Protein AF-A0A948AYB3-F1 (afdb_monomer_lite)

pLDDT: mean 76.85, std 12.12, range [47.97, 91.38]

Radius of gyration: 19.7 Å; chains: 1; bounding box: 52×22×49 Å

Structure (mmCIF, N/CA/C/O backbone):
data_AF-A0A948AYB3-F1
#
_entry.id   AF-A0A948AYB3-F1
#
loop_
_atom_site.group_PDB
_atom_site.id
_atom_site.type_symbol
_atom_site.label_atom_id
_atom_site.label_alt_id
_atom_site.label_comp_id
_atom_site.label_asym_id
_atom_site.label_entity_id
_atom_site.label_seq_id
_atom_site.pdbx_PDB_ins_code
_atom_site.Cartn_x
_atom_site.Cartn_y
_atom_site.Cartn_z
_atom_site.occupancy
_atom_site.B_iso_or_equiv
_atom_site.auth_seq_id
_atom_site.auth_comp_id
_atom_site.auth_asym_id
_atom_site.auth_atom_id
_atom_site.pdbx_PDB_model_num
ATOM 1 N N . MET A 1 1 ? 28.866 3.984 -5.610 1.00 47.97 1 MET A N 1
ATOM 2 C CA . MET A 1 1 ? 27.529 3.967 -4.974 1.00 47.97 1 MET A CA 1
ATOM 3 C C . MET A 1 1 ? 26.837 2.679 -5.399 1.00 47.97 1 MET A C 1
ATOM 5 O O . MET A 1 1 ? 26.854 2.411 -6.596 1.00 47.97 1 MET A O 1
ATOM 9 N N . PRO A 1 2 ? 26.332 1.839 -4.482 1.00 65.44 2 PRO A N 1
ATOM 10 C CA . PRO A 1 2 ? 25.651 0.607 -4.872 1.00 65.44 2 PRO A CA 1
ATOM 11 C C . PRO A 1 2 ? 24.321 0.937 -5.565 1.00 65.44 2 PRO A C 1
ATOM 13 O O . PRO A 1 2 ? 23.557 1.771 -5.085 1.00 65.44 2 PRO A O 1
ATOM 16 N N . ILE A 1 3 ? 24.060 0.301 -6.708 1.00 59.09 3 ILE A N 1
ATOM 17 C CA . ILE A 1 3 ? 22.784 0.415 -7.422 1.00 59.09 3 ILE A CA 1
ATOM 18 C C . ILE A 1 3 ? 21.778 -0.476 -6.688 1.00 59.09 3 ILE A C 1
ATOM 20 O O . ILE A 1 3 ? 21.793 -1.698 -6.837 1.00 59.09 3 ILE A O 1
ATOM 24 N N . THR A 1 4 ? 20.926 0.127 -5.864 1.00 69.12 4 THR A N 1
ATOM 25 C CA . THR A 1 4 ? 19.850 -0.587 -5.167 1.00 69.12 4 THR A CA 1
ATOM 26 C C . THR A 1 4 ? 18.709 -0.863 -6.142 1.00 69.12 4 THR A C 1
ATOM 28 O O . THR A 1 4 ? 18.193 0.052 -6.782 1.00 69.12 4 THR A O 1
ATOM 31 N N . LYS A 1 5 ? 18.307 -2.131 -6.275 1.00 64.69 5 LYS A N 1
ATOM 32 C CA . LYS A 1 5 ? 17.168 -2.516 -7.118 1.00 64.69 5 LYS A CA 1
ATOM 33 C C . LYS A 1 5 ? 15.865 -2.011 -6.494 1.00 64.69 5 LYS A C 1
ATOM 35 O O . LYS A 1 5 ? 15.641 -2.196 -5.301 1.00 64.69 5 LYS A O 1
ATOM 40 N N . LEU A 1 6 ? 15.002 -1.406 -7.308 1.00 57.34 6 LEU A N 1
ATOM 41 C CA . LEU A 1 6 ? 13.681 -0.951 -6.878 1.00 57.34 6 LEU A CA 1
ATOM 42 C C . LEU A 1 6 ? 12.743 -2.166 -6.757 1.00 57.34 6 LEU A C 1
ATOM 44 O O . LEU A 1 6 ? 12.161 -2.618 -7.740 1.00 57.34 6 LEU A O 1
ATOM 48 N N . THR A 1 7 ? 12.648 -2.748 -5.564 1.00 63.03 7 THR A N 1
ATOM 49 C CA . THR A 1 7 ? 11.640 -3.764 -5.210 1.00 63.03 7 THR A CA 1
ATOM 50 C C . THR A 1 7 ? 10.372 -3.073 -4.687 1.00 63.03 7 THR A C 1
ATOM 52 O O . THR A 1 7 ? 10.454 -1.914 -4.284 1.00 63.03 7 THR A O 1
ATOM 55 N N . PRO A 1 8 ? 9.191 -3.724 -4.646 1.00 59.22 8 PRO A N 1
ATOM 56 C CA . PRO A 1 8 ? 7.987 -3.142 -4.030 1.00 59.22 8 PRO A CA 1
ATOM 57 C C . PRO A 1 8 ? 8.215 -2.677 -2.582 1.00 59.22 8 PRO A C 1
ATOM 59 O O . PRO A 1 8 ? 7.634 -1.691 -2.142 1.00 59.22 8 PRO A O 1
ATOM 62 N N . GLU A 1 9 ? 9.121 -3.362 -1.887 1.00 59.50 9 GLU A N 1
ATOM 63 C CA . GLU A 1 9 ? 9.587 -3.081 -0.528 1.00 59.50 9 GLU A CA 1
ATOM 64 C C . GLU A 1 9 ? 10.366 -1.754 -0.452 1.00 59.50 9 GLU A C 1
ATOM 66 O O . GLU A 1 9 ? 10.208 -0.993 0.497 1.00 59.50 9 GLU A O 1
ATOM 71 N N . ASN A 1 10 ? 11.143 -1.439 -1.496 1.00 65.06 10 ASN A N 1
ATOM 72 C CA . ASN A 1 10 ? 11.938 -0.212 -1.625 1.00 65.06 10 ASN A CA 1
ATOM 73 C C . ASN A 1 10 ? 11.241 0.915 -2.406 1.00 65.06 10 ASN A C 1
ATOM 75 O O . ASN A 1 10 ? 11.708 2.051 -2.384 1.00 65.06 10 ASN A O 1
ATOM 79 N N . ASN A 1 11 ? 10.149 0.622 -3.113 1.00 66.75 11 ASN A N 1
ATOM 80 C CA . ASN A 1 11 ? 9.396 1.598 -3.906 1.00 66.75 11 ASN A CA 1
ATOM 81 C C . ASN A 1 11 ? 8.578 2.558 -3.019 1.00 66.75 11 ASN A C 1
ATOM 83 O O . ASN A 1 11 ? 8.203 3.649 -3.443 1.00 66.75 11 ASN A O 1
ATOM 87 N N . TYR A 1 12 ? 8.330 2.168 -1.767 1.00 69.00 12 TYR A N 1
ATOM 88 C CA . TYR A 1 12 ? 7.604 2.965 -0.786 1.00 69.00 12 TYR A CA 1
ATOM 89 C C . TYR A 1 12 ? 8.468 3.154 0.467 1.00 69.00 12 TYR A C 1
ATOM 91 O O . TYR A 1 12 ? 8.303 2.407 1.432 1.00 69.00 12 TYR A O 1
ATOM 99 N N . PRO A 1 13 ? 9.361 4.165 0.492 1.00 69.06 13 PRO A N 1
ATOM 100 C CA . PRO A 1 13 ? 10.329 4.364 1.580 1.00 69.06 13 PRO A CA 1
ATOM 101 C C . PRO A 1 13 ? 9.703 4.593 2.969 1.00 69.06 13 PRO A C 1
ATOM 103 O O . PRO A 1 13 ? 10.411 4.581 3.967 1.00 69.06 13 PRO A O 1
ATOM 106 N N . TYR A 1 14 ? 8.377 4.736 3.043 1.00 78.69 14 TYR A N 1
ATOM 107 C CA . TYR A 1 14 ? 7.611 4.983 4.266 1.00 78.69 14 TYR A CA 1
ATOM 108 C C . TYR A 1 14 ? 6.517 3.930 4.503 1.00 78.69 14 TYR A C 1
ATOM 110 O O . TYR A 1 14 ? 5.527 4.204 5.176 1.00 78.69 14 TYR A O 1
ATOM 118 N N . MET A 1 15 ? 6.632 2.729 3.919 1.00 81.38 15 MET A N 1
ATOM 119 C CA . MET A 1 15 ? 5.592 1.698 4.053 1.00 81.38 15 MET A CA 1
ATOM 120 C C . MET A 1 15 ? 5.350 1.308 5.517 1.00 81.38 15 MET A C 1
ATOM 122 O O . MET A 1 15 ? 4.205 1.163 5.928 1.00 81.38 15 MET A O 1
ATOM 126 N N . GLN A 1 16 ? 6.412 1.228 6.319 1.00 82.75 16 GLN A N 1
ATOM 127 C CA . GLN A 1 16 ? 6.314 0.923 7.749 1.00 82.75 16 GLN A CA 1
ATOM 128 C C . GLN A 1 16 ? 5.609 2.028 8.545 1.00 82.75 16 GLN A C 1
ATOM 130 O O . GLN A 1 16 ? 4.783 1.741 9.406 1.00 82.75 16 GLN A O 1
ATOM 135 N N . GLU A 1 17 ? 5.887 3.296 8.240 1.00 85.69 17 GLU A N 1
ATOM 136 C CA . GLU A 1 17 ? 5.214 4.431 8.884 1.00 85.69 17 GLU A CA 1
ATOM 137 C C . GLU A 1 17 ? 3.728 4.481 8.519 1.00 85.69 17 GLU A C 1
ATOM 139 O O . GLU A 1 17 ? 2.887 4.707 9.384 1.00 85.69 17 GLU A O 1
ATOM 144 N N . ARG A 1 18 ? 3.392 4.193 7.256 1.00 85.31 18 ARG A N 1
ATOM 145 C CA . ARG A 1 18 ? 2.002 4.110 6.785 1.00 85.31 18 ARG A CA 1
ATOM 146 C C . ARG A 1 18 ? 1.234 2.983 7.464 1.00 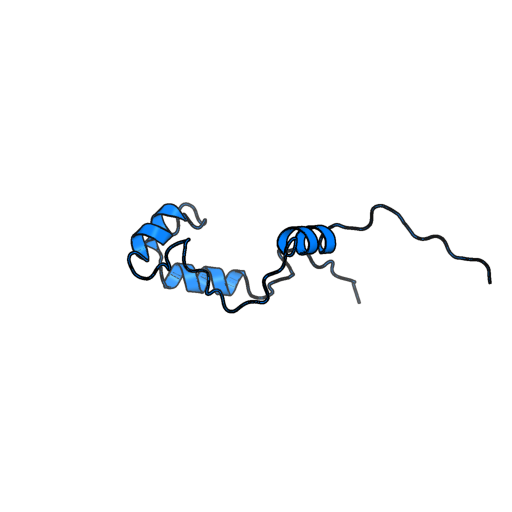85.31 18 ARG A C 1
ATOM 148 O O . ARG A 1 18 ? 0.093 3.193 7.854 1.00 85.31 18 ARG A O 1
ATOM 155 N N . LEU A 1 19 ? 1.856 1.813 7.617 1.00 86.00 19 LEU A N 1
ATOM 156 C CA . LEU A 1 19 ? 1.247 0.683 8.319 1.00 86.00 19 LEU A CA 1
ATOM 157 C C . LEU A 1 19 ? 0.998 1.013 9.792 1.00 86.00 19 LEU A C 1
ATOM 159 O O . LEU A 1 19 ? -0.106 0.786 10.268 1.00 86.00 19 LEU A O 1
ATOM 163 N N . LYS A 1 20 ? 1.963 1.639 10.478 1.00 87.00 20 LYS A N 1
ATOM 164 C CA . LYS A 1 20 ? 1.782 2.096 11.866 1.00 87.00 20 LYS A CA 1
ATOM 165 C C . LYS A 1 20 ? 0.669 3.130 12.008 1.00 87.00 20 LYS A C 1
ATOM 167 O O . LYS A 1 20 ? -0.110 3.058 12.949 1.00 87.00 20 LYS A O 1
ATOM 172 N N . ALA A 1 21 ? 0.588 4.090 11.088 1.00 87.81 21 ALA A N 1
ATOM 173 C CA . ALA A 1 21 ? -0.487 5.078 11.093 1.00 87.81 21 ALA A CA 1
ATOM 174 C C . ALA A 1 21 ? -1.862 4.418 10.888 1.00 87.81 21 ALA A C 1
ATOM 176 O O . ALA A 1 21 ? -2.831 4.808 11.532 1.00 87.81 21 ALA A O 1
ATOM 177 N N . LEU A 1 22 ? -1.940 3.398 10.027 1.00 86.50 22 LEU A N 1
ATOM 178 C CA . LEU A 1 22 ? -3.173 2.649 9.794 1.00 86.50 22 LEU A CA 1
ATOM 179 C C . LEU A 1 22 ? -3.571 1.804 11.010 1.00 86.50 22 LEU A C 1
ATOM 181 O O . LEU A 1 22 ? -4.737 1.793 11.379 1.00 86.50 22 LEU A O 1
ATOM 185 N N . GLU A 1 23 ? -2.606 1.149 11.656 1.00 87.25 23 GLU A N 1
ATOM 186 C CA . GLU A 1 23 ? -2.820 0.365 12.879 1.00 87.25 23 GLU A CA 1
ATOM 187 C C . GLU A 1 23 ? -3.294 1.244 14.046 1.00 87.25 23 GLU A C 1
ATOM 189 O O . GLU A 1 23 ? -4.155 0.836 14.817 1.00 87.25 23 GLU A O 1
ATOM 194 N N . GLN A 1 24 ? -2.797 2.483 14.148 1.00 87.81 24 GLN A N 1
ATOM 195 C CA . GLN A 1 24 ? -3.289 3.460 15.126 1.00 87.81 24 GLN A CA 1
ATOM 196 C C . GLN A 1 24 ? -4.712 3.943 14.830 1.00 87.81 24 GLN A C 1
ATOM 198 O O . GLN A 1 24 ? -5.460 4.229 15.762 1.00 87.81 24 GLN A O 1
ATOM 203 N N . ALA A 1 25 ? -5.067 4.083 13.552 1.00 87.06 25 ALA A N 1
ATOM 204 C CA . ALA A 1 25 ? -6.373 4.586 13.143 1.00 87.06 25 ALA A CA 1
ATOM 205 C C . ALA A 1 25 ? -7.471 3.516 13.218 1.00 87.06 25 ALA A C 1
ATOM 207 O O . ALA A 1 25 ? -8.595 3.839 13.587 1.00 87.06 25 ALA A O 1
ATOM 208 N N . VAL A 1 26 ? -7.154 2.270 12.846 1.00 86.31 26 VAL A N 1
ATOM 209 C CA . VAL A 1 26 ? -8.112 1.159 12.746 1.00 86.31 26 VAL A CA 1
ATOM 210 C C . VAL A 1 26 ? -7.473 -0.139 13.267 1.00 86.31 26 VAL A C 1
ATOM 212 O O . VAL A 1 26 ? -7.133 -1.029 12.479 1.00 86.31 26 VAL A O 1
ATOM 215 N N . PRO A 1 27 ? -7.270 -0.272 14.589 1.00 86.50 27 PRO A N 1
ATOM 216 C CA . PRO A 1 27 ? -6.613 -1.443 15.162 1.00 86.50 27 PRO A CA 1
ATOM 217 C C . PRO A 1 27 ? -7.442 -2.721 14.982 1.00 86.50 27 PRO A C 1
ATOM 219 O O . PRO A 1 27 ? -6.878 -3.786 14.743 1.00 86.50 27 PRO A O 1
ATOM 222 N N . GLU A 1 28 ? -8.776 -2.635 15.015 1.00 86.81 28 GLU A N 1
ATOM 223 C CA . GLU A 1 28 ? -9.669 -3.783 14.811 1.00 86.81 28 GLU A CA 1
ATOM 224 C C . GLU A 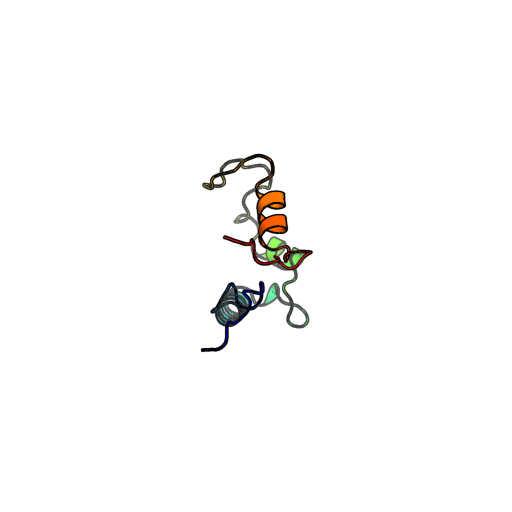1 28 ? -9.560 -4.443 13.425 1.00 86.81 28 GLU A C 1
ATOM 226 O O . GLU A 1 28 ? -9.967 -5.594 13.259 1.00 86.81 28 GLU A O 1
ATOM 231 N N . ALA A 1 29 ? -8.977 -3.755 12.439 1.00 86.62 29 ALA A N 1
ATOM 232 C CA . ALA A 1 29 ? -8.741 -4.299 11.106 1.00 86.62 29 ALA A CA 1
ATOM 233 C C . ALA A 1 29 ? -7.447 -5.123 10.989 1.00 86.62 29 ALA A C 1
ATOM 235 O O . ALA A 1 29 ? -7.193 -5.701 9.930 1.00 86.62 29 ALA A O 1
ATOM 236 N N . PHE A 1 30 ? -6.617 -5.184 12.033 1.00 87.56 30 PHE A N 1
ATOM 237 C CA . PHE A 1 30 ? -5.384 -5.968 12.040 1.00 87.56 30 PHE A CA 1
ATOM 238 C C . PHE A 1 30 ? -5.564 -7.289 12.799 1.00 87.56 30 PHE A C 1
ATOM 240 O O . PHE A 1 30 ? -6.031 -7.322 13.934 1.00 87.56 30 PHE A O 1
ATOM 247 N N . GLU A 1 31 ? -5.133 -8.390 12.184 1.00 84.06 31 GLU A N 1
ATOM 248 C CA . GLU A 1 31 ? -5.056 -9.720 12.797 1.00 84.06 31 GLU A CA 1
ATOM 249 C C . GLU A 1 31 ? -3.683 -10.331 12.508 1.00 84.06 31 GLU A C 1
ATOM 251 O O . GLU A 1 31 ? -3.208 -10.295 11.372 1.00 84.06 31 GLU A O 1
ATOM 256 N N . ASP A 1 32 ? -3.015 -10.863 13.537 1.00 79.00 32 ASP A N 1
ATOM 257 C CA . ASP A 1 32 ? -1.678 -11.475 13.437 1.00 79.00 32 ASP A CA 1
ATOM 258 C C . ASP A 1 32 ? -0.643 -10.618 12.674 1.00 79.00 32 ASP A C 1
ATOM 260 O O . ASP A 1 32 ? 0.186 -11.116 11.905 1.00 79.00 32 ASP A O 1
ATOM 264 N N . GLY A 1 33 ? -0.699 -9.294 12.863 1.00 75.31 33 GLY A N 1
ATOM 265 C CA . GLY A 1 33 ? 0.210 -8.341 12.216 1.00 75.31 33 GLY A CA 1
ATOM 266 C C . GLY A 1 33 ? -0.035 -8.143 10.715 1.00 75.31 33 GLY A C 1
ATOM 267 O O . GLY A 1 33 ? 0.825 -7.603 10.016 1.00 75.31 33 GLY A O 1
ATOM 268 N N . LYS A 1 34 ? -1.190 -8.576 10.197 1.00 80.62 34 LYS A N 1
ATOM 269 C CA . LYS A 1 34 ? -1.636 -8.363 8.815 1.00 80.62 34 LYS A CA 1
ATOM 270 C C . LYS A 1 34 ? -2.981 -7.645 8.788 1.00 80.62 34 LYS A C 1
ATOM 272 O O . LYS A 1 34 ? -3.777 -7.755 9.711 1.00 80.62 34 LYS A O 1
ATOM 277 N N . ILE A 1 35 ? -3.237 -6.930 7.696 1.00 85.12 35 ILE A N 1
ATOM 278 C CA . ILE A 1 35 ? -4.525 -6.269 7.468 1.00 85.12 35 ILE A CA 1
ATOM 279 C C . ILE A 1 35 ? -5.548 -7.331 7.054 1.00 85.12 35 ILE A C 1
ATOM 281 O O . ILE A 1 35 ? -5.372 -7.987 6.022 1.00 85.12 35 ILE A O 1
ATOM 285 N N . ASN A 1 36 ? -6.619 -7.474 7.831 1.00 86.56 36 ASN A N 1
ATOM 286 C CA . ASN A 1 36 ? -7.808 -8.218 7.444 1.00 86.56 36 ASN A CA 1
ATOM 287 C C . ASN A 1 36 ? -8.759 -7.273 6.690 1.00 86.56 36 ASN A C 1
ATOM 289 O O . ASN A 1 36 ? -9.374 -6.376 7.267 1.00 86.56 36 ASN A O 1
ATOM 293 N N . TRP A 1 37 ? -8.877 -7.481 5.377 1.00 82.38 37 TRP A N 1
ATOM 294 C CA . TRP A 1 37 ? -9.708 -6.645 4.507 1.00 82.38 37 TRP A CA 1
ATOM 295 C C . TRP A 1 37 ? -11.206 -6.758 4.782 1.00 82.38 37 TRP A C 1
ATOM 297 O O . TRP A 1 37 ? -11.921 -5.789 4.547 1.00 82.38 37 TRP A O 1
ATOM 307 N N . GLU A 1 38 ? -11.690 -7.900 5.266 1.00 82.75 38 GLU A N 1
ATOM 308 C CA . GLU A 1 38 ? -13.108 -8.073 5.596 1.00 82.75 38 GLU A CA 1
ATOM 309 C C . GLU A 1 38 ? -13.469 -7.210 6.806 1.00 82.75 38 GLU A C 1
ATOM 311 O O . GLU A 1 38 ? -14.391 -6.400 6.726 1.00 82.75 38 GLU A O 1
ATOM 316 N N . LYS A 1 39 ? -12.654 -7.274 7.867 1.00 83.50 39 LYS A N 1
ATOM 317 C CA . LYS A 1 39 ? -12.815 -6.425 9.057 1.00 83.5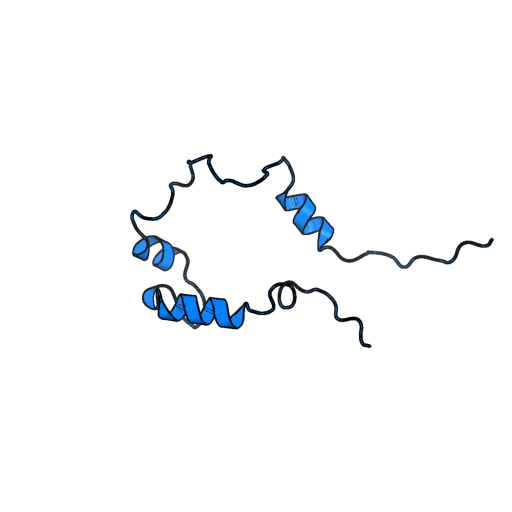0 39 LYS A CA 1
ATOM 318 C C . LYS A 1 39 ? -12.614 -4.947 8.760 1.00 83.50 39 LYS A C 1
ATOM 320 O O . LYS A 1 39 ? -13.401 -4.125 9.210 1.00 83.50 39 LYS A O 1
ATOM 325 N N . LEU A 1 40 ? -11.601 -4.595 7.965 1.00 85.06 40 LEU A N 1
ATOM 326 C CA . LEU A 1 40 ? -11.400 -3.208 7.539 1.00 85.06 40 LEU A CA 1
ATOM 327 C C . LEU A 1 40 ? -12.648 -2.672 6.823 1.00 85.06 40 LEU A C 1
ATOM 329 O O . LEU A 1 40 ? -13.057 -1.539 7.070 1.00 85.06 40 LEU A O 1
ATOM 333 N N . ARG A 1 41 ? -13.259 -3.482 5.945 1.00 82.69 41 ARG A N 1
ATOM 334 C CA . ARG A 1 41 ? -14.468 -3.076 5.225 1.00 82.69 41 ARG A CA 1
ATOM 335 C C . ARG A 1 41 ? -15.664 -2.916 6.161 1.00 82.69 41 ARG A C 1
ATOM 337 O O . ARG A 1 41 ? -16.393 -1.940 6.038 1.00 82.69 41 ARG A O 1
ATOM 344 N N . GLU A 1 42 ? -15.838 -3.838 7.101 1.00 82.81 42 GLU A N 1
ATOM 345 C CA . GLU A 1 42 ? -16.902 -3.775 8.108 1.00 82.81 42 GLU A CA 1
ATOM 346 C C . GLU A 1 42 ? -16.796 -2.511 8.973 1.00 82.81 42 GLU A C 1
ATOM 348 O O . GLU A 1 42 ? -17.788 -1.820 9.188 1.00 82.81 42 GLU A O 1
ATOM 353 N N . VAL A 1 43 ? -15.582 -2.165 9.401 1.00 82.00 43 VAL A N 1
ATOM 354 C CA . VAL A 1 43 ? -15.317 -1.009 10.268 1.00 82.00 43 VAL A CA 1
ATOM 355 C C . VAL A 1 43 ? -15.487 0.319 9.535 1.00 82.00 43 VAL A C 1
ATOM 357 O O . VAL A 1 43 ? -16.029 1.272 10.090 1.00 82.00 43 VAL A O 1
ATOM 360 N N . LEU A 1 44 ? -15.041 0.395 8.279 1.00 78.88 44 LEU A N 1
ATOM 361 C CA . LEU A 1 44 ? -15.207 1.596 7.456 1.00 78.88 44 LEU A CA 1
ATOM 362 C C . LEU A 1 44 ? -16.667 1.806 7.022 1.00 78.88 44 LEU A C 1
ATOM 364 O O . LEU A 1 44 ? -17.066 2.953 6.793 1.00 78.88 44 LEU A O 1
ATOM 368 N N . GLY A 1 45 ? -17.459 0.730 6.954 1.00 73.38 45 GLY A N 1
ATOM 369 C CA . GLY A 1 45 ? -18.907 0.765 6.759 1.00 73.38 45 GLY A CA 1
ATOM 370 C C . GLY A 1 45 ? -19.337 1.633 5.573 1.00 73.38 45 GLY A C 1
ATOM 371 O O . GLY A 1 45 ? -18.892 1.431 4.445 1.00 73.38 45 GLY A O 1
ATOM 372 N N . GLU A 1 46 ? -20.186 2.629 5.848 1.00 62.78 46 GLU A N 1
ATOM 373 C CA . GLU A 1 46 ? -20.786 3.559 4.872 1.00 62.78 46 GLU A CA 1
ATOM 374 C C . GLU A 1 46 ? -19.792 4.530 4.203 1.00 62.78 46 GLU A C 1
ATOM 376 O O . GLU A 1 46 ? -20.156 5.217 3.251 1.00 62.78 46 GLU A O 1
ATOM 381 N N . ASN A 1 47 ? -18.543 4.609 4.679 1.00 63.38 47 ASN A N 1
ATOM 382 C CA . ASN A 1 47 ? -17.504 5.454 4.073 1.00 63.38 47 ASN A CA 1
ATOM 383 C C . ASN A 1 47 ? -16.744 4.752 2.940 1.00 63.38 47 ASN A C 1
ATOM 385 O O . ASN A 1 47 ? -15.830 5.335 2.353 1.00 63.38 47 ASN A O 1
ATOM 389 N N . LEU A 1 48 ? -17.078 3.495 2.646 1.00 65.19 48 LEU A N 1
ATOM 390 C CA . LEU A 1 48 ? -16.593 2.821 1.454 1.00 65.19 48 LEU A CA 1
ATOM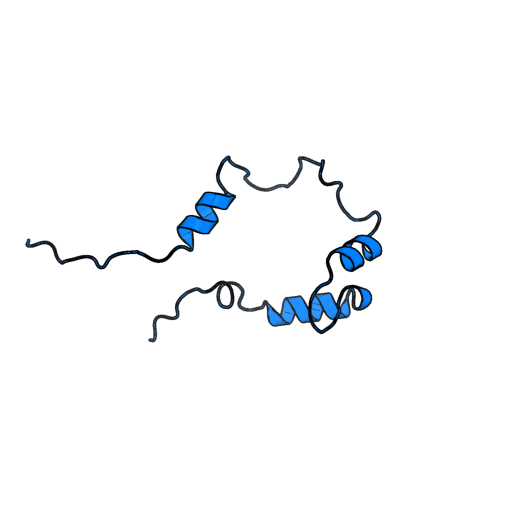 391 C C . LEU A 1 48 ? -17.393 3.300 0.249 1.00 65.19 48 LEU A C 1
ATOM 393 O O . LEU A 1 48 ? -18.617 3.199 0.213 1.00 65.19 48 LEU A O 1
ATOM 397 N N . GLU A 1 49 ? -16.690 3.786 -0.765 1.00 59.91 49 GLU A N 1
ATOM 398 C CA . GLU A 1 49 ? -17.298 3.971 -2.074 1.00 59.91 49 GLU A CA 1
ATOM 399 C C . GLU A 1 49 ? -17.720 2.597 -2.617 1.00 59.91 49 GLU A C 1
ATOM 401 O O . GLU A 1 49 ? -16.916 1.660 -2.651 1.00 59.91 49 GLU A O 1
ATOM 406 N N . ASP A 1 50 ? -18.989 2.471 -3.020 1.00 56.88 50 ASP A N 1
ATOM 407 C CA . ASP A 1 50 ? -19.486 1.284 -3.715 1.00 56.88 50 ASP A CA 1
ATOM 408 C C . ASP A 1 50 ? -18.564 0.956 -4.897 1.00 56.88 50 ASP A C 1
ATOM 410 O O . ASP A 1 50 ? -18.218 1.841 -5.685 1.00 56.88 50 ASP A O 1
ATOM 414 N N . GLU A 1 51 ? -18.235 -0.329 -5.081 1.00 54.88 51 GLU A N 1
ATOM 415 C CA . GLU A 1 51 ? -17.407 -0.844 -6.191 1.00 54.88 51 GLU A CA 1
ATOM 416 C C . GLU A 1 51 ? -17.909 -0.425 -7.597 1.00 54.88 51 GLU A C 1
ATOM 418 O O . GLU A 1 51 ? -17.206 -0.627 -8.586 1.00 54.88 51 GLU A O 1
ATOM 423 N N . GLY A 1 52 ? -19.106 0.170 -7.697 1.00 51.03 52 GLY A N 1
ATOM 424 C CA . GLY A 1 52 ? -19.731 0.668 -8.922 1.00 51.03 52 GLY A CA 1
ATOM 425 C C . GLY A 1 52 ? -19.606 2.172 -9.206 1.00 51.03 52 GLY A C 1
ATOM 426 O O . GLY A 1 52 ? -20.165 2.615 -10.209 1.00 51.03 52 GLY A O 1
ATOM 427 N N . ARG A 1 53 ? -18.920 2.986 -8.388 1.00 49.34 53 ARG A N 1
ATOM 428 C CA . ARG A 1 53 ? -18.673 4.396 -8.747 1.00 49.34 53 ARG A CA 1
ATOM 429 C C . ARG A 1 53 ? -17.446 4.504 -9.655 1.00 49.34 53 ARG A C 1
ATOM 431 O O . ARG A 1 53 ? -16.307 4.398 -9.220 1.00 49.34 53 ARG A O 1
ATOM 438 N N . GLU A 1 54 ? -17.705 4.743 -10.939 1.00 53.78 54 GLU A N 1
ATOM 439 C CA . GLU A 1 54 ? -16.718 4.977 -12.009 1.00 53.78 54 GLU A CA 1
ATOM 440 C C . GLU A 1 54 ? -15.805 6.204 -11.795 1.00 53.78 54 GLU A C 1
ATOM 442 O O . GLU A 1 54 ? -14.904 6.453 -12.597 1.00 53.78 54 GLU A O 1
ATOM 447 N N . GLU A 1 55 ? -15.976 6.965 -10.715 1.00 50.12 55 GLU A N 1
ATOM 448 C CA . GLU A 1 55 ? -15.299 8.245 -10.499 1.00 50.12 55 GLU A CA 1
ATOM 449 C C . GLU A 1 55 ? -14.032 8.121 -9.644 1.00 50.12 55 GLU A C 1
ATOM 451 O O . GLU A 1 55 ? -13.778 8.901 -8.729 1.00 50.12 55 GLU A O 1
ATOM 456 N N . PHE A 1 56 ? -13.156 7.179 -9.991 1.00 59.09 56 PHE A N 1
ATOM 457 C CA . PHE A 1 56 ? -11.764 7.304 -9.573 1.00 59.09 56 PHE A CA 1
ATOM 458 C C . PHE A 1 56 ? -11.122 8.422 -10.401 1.00 59.09 56 PHE A C 1
ATOM 460 O O . PHE A 1 56 ? -10.865 8.240 -11.593 1.00 59.09 56 PHE A O 1
ATOM 467 N N . PHE A 1 57 ? -10.811 9.568 -9.781 1.00 58.91 57 PHE A N 1
ATOM 468 C CA . PHE A 1 57 ? -9.961 10.606 -10.377 1.00 58.91 57 PHE A CA 1
ATOM 469 C C . PHE A 1 57 ? -8.548 10.053 -10.603 1.00 58.91 57 PHE A C 1
ATOM 471 O O . PHE A 1 57 ? -7.620 10.222 -9.813 1.00 58.91 57 PHE A O 1
ATOM 478 N N . GLY A 1 58 ? -8.379 9.333 -11.700 1.00 66.00 58 GLY A N 1
ATOM 479 C CA . GLY A 1 58 ? -7.132 8.717 -12.087 1.00 66.00 58 GLY A CA 1
ATOM 480 C C . GLY A 1 58 ? -7.191 8.358 -13.556 1.00 66.00 58 GLY A C 1
ATOM 481 O O . GLY A 1 58 ? -8.184 7.830 -14.038 1.00 66.00 58 GLY A O 1
ATOM 482 N N . LEU A 1 59 ? -6.102 8.617 -14.279 1.00 76.94 59 LEU A N 1
ATOM 483 C CA . LEU A 1 59 ? -5.992 8.231 -15.681 1.00 76.94 59 LEU A CA 1
ATOM 484 C C . LEU A 1 59 ? -6.170 6.706 -15.779 1.00 76.94 59 LEU A C 1
ATOM 486 O O . LEU A 1 59 ? -5.283 5.960 -15.355 1.00 76.94 59 LEU A O 1
ATOM 490 N N . ASN A 1 60 ? -7.329 6.239 -16.242 1.00 74.62 60 ASN A N 1
ATOM 491 C CA . ASN A 1 60 ? -7.646 4.825 -16.411 1.00 74.62 60 ASN A CA 1
ATOM 492 C C . ASN A 1 60 ? -7.620 4.500 -17.905 1.00 74.62 60 ASN A C 1
ATOM 494 O O . ASN A 1 60 ? -8.253 5.182 -18.704 1.00 74.62 60 ASN A O 1
ATOM 498 N N . TRP A 1 61 ? -6.844 3.490 -18.287 1.00 81.75 61 TRP A N 1
ATOM 499 C CA . TRP A 1 61 ? -6.757 3.033 -19.670 1.00 81.75 61 TRP A CA 1
ATOM 500 C C . TRP A 1 61 ? -6.678 1.505 -19.709 1.00 81.75 61 TRP A C 1
ATOM 502 O O . TRP A 1 61 ? -6.116 0.899 -18.782 1.00 81.75 61 TRP A O 1
ATOM 512 N N . PRO A 1 62 ? -7.205 0.864 -20.769 1.00 82.56 62 PRO A N 1
ATOM 513 C CA . PRO A 1 62 ? -7.109 -0.579 -20.943 1.00 82.56 62 PRO A CA 1
ATOM 514 C C . PRO A 1 62 ? -5.657 -1.052 -20.820 1.00 82.56 62 PRO A C 1
ATOM 516 O O . PRO A 1 62 ? -4.753 -0.512 -21.454 1.00 82.56 62 PRO A O 1
ATOM 519 N N . GLY A 1 63 ? -5.416 -2.041 -19.961 1.00 85.62 63 GLY A N 1
ATOM 520 C CA . GLY A 1 63 ? -4.076 -2.589 -19.750 1.00 85.62 63 GLY A CA 1
ATOM 521 C C . GLY A 1 63 ? -3.168 -1.790 -18.805 1.00 85.62 63 GLY A C 1
ATOM 522 O O . GLY A 1 63 ? -2.030 -2.205 -18.610 1.00 85.62 63 GLY A O 1
ATOM 523 N N . LYS A 1 64 ? -3.626 -0.717 -18.135 1.00 86.00 64 LYS A N 1
ATOM 524 C CA . LYS A 1 64 ? -2.832 0.010 -17.112 1.00 86.00 64 LYS A CA 1
ATOM 525 C C . LYS A 1 64 ? -2.229 -0.921 -16.053 1.00 86.00 64 LYS A C 1
ATOM 527 O O . LYS A 1 64 ? -1.066 -0.776 -15.676 1.00 86.00 64 LYS A O 1
ATOM 532 N N . ARG A 1 65 ? -3.014 -1.898 -15.582 1.00 79.75 65 ARG A N 1
ATOM 533 C CA . ARG A 1 65 ? -2.563 -2.896 -14.599 1.00 79.75 65 ARG A CA 1
ATOM 534 C C . ARG A 1 65 ? -1.484 -3.812 -15.175 1.00 79.75 65 ARG A C 1
ATOM 536 O O . ARG A 1 65 ? -0.454 -4.009 -14.540 1.00 79.75 65 ARG A O 1
ATOM 543 N N . GLU A 1 66 ? -1.694 -4.331 -16.381 1.00 84.06 66 GLU A N 1
ATOM 544 C CA . GLU A 1 66 ? -0.724 -5.199 -17.058 1.00 84.06 66 GLU A CA 1
ATOM 545 C C . GLU A 1 66 ? 0.571 -4.464 -17.403 1.00 84.06 66 GLU A C 1
ATOM 547 O O . GLU A 1 66 ? 1.655 -5.009 -17.211 1.00 84.06 66 GLU A O 1
ATOM 552 N N . ALA A 1 67 ? 0.473 -3.213 -17.856 1.00 87.94 67 ALA A N 1
ATOM 553 C CA . ALA A 1 67 ? 1.617 -2.356 -18.129 1.00 87.94 67 ALA A CA 1
ATOM 554 C C . ALA A 1 67 ? 2.457 -2.147 -16.864 1.00 87.94 67 ALA A C 1
ATOM 556 O O . ALA A 1 67 ? 3.680 -2.264 -16.913 1.00 87.94 67 ALA A O 1
ATOM 557 N N . ARG A 1 68 ? 1.803 -1.922 -15.716 1.00 86.38 68 ARG A N 1
ATOM 558 C CA . ARG A 1 68 ? 2.487 -1.795 -14.425 1.00 86.38 68 ARG A CA 1
ATOM 559 C C . ARG A 1 68 ? 3.220 -3.086 -14.041 1.00 86.38 68 ARG A C 1
ATOM 561 O O . ARG A 1 68 ? 4.384 -3.016 -13.665 1.00 86.38 68 ARG A O 1
ATOM 568 N N . ILE A 1 69 ? 2.587 -4.250 -14.199 1.00 82.38 69 ILE A N 1
ATOM 569 C CA . ILE A 1 69 ? 3.223 -5.555 -13.930 1.00 82.38 69 ILE A CA 1
ATOM 570 C C . ILE A 1 69 ? 4.429 -5.781 -14.858 1.00 82.38 69 ILE A C 1
ATOM 572 O O . ILE A 1 69 ? 5.505 -6.160 -14.393 1.00 82.38 69 ILE A O 1
ATOM 576 N N . ARG A 1 70 ? 4.287 -5.507 -16.163 1.00 87.62 70 ARG A N 1
ATOM 577 C CA . ARG A 1 70 ? 5.381 -5.662 -17.138 1.00 87.62 70 ARG A CA 1
ATOM 578 C C . ARG A 1 70 ? 6.544 -4.714 -16.864 1.00 87.62 70 ARG A C 1
ATOM 580 O O . ARG A 1 70 ? 7.684 -5.139 -16.978 1.00 87.62 70 ARG A O 1
ATOM 587 N N . ALA A 1 71 ? 6.277 -3.473 -16.464 1.00 88.31 71 ALA A N 1
ATOM 588 C CA . ALA A 1 71 ? 7.323 -2.510 -16.117 1.00 88.31 71 ALA A CA 1
ATOM 589 C C . ALA A 1 71 ? 8.160 -2.961 -14.908 1.00 88.31 71 ALA A C 1
ATOM 591 O O . ALA A 1 71 ? 9.357 -2.700 -14.853 1.00 88.31 71 ALA A O 1
ATOM 592 N N . SER A 1 72 ? 7.545 -3.668 -13.956 1.00 87.69 72 SER A N 1
ATOM 593 C CA . SER A 1 72 ? 8.249 -4.274 -12.822 1.00 87.69 72 SER A CA 1
ATOM 594 C C . SER A 1 72 ? 8.912 -5.616 -13.151 1.00 87.69 72 SER A C 1
ATOM 596 O O . SER A 1 72 ? 9.619 -6.166 -12.309 1.00 87.69 72 SER A O 1
ATOM 598 N N . THR A 1 73 ? 8.694 -6.169 -14.347 1.00 87.81 73 THR A N 1
ATOM 599 C CA . THR A 1 73 ? 9.291 -7.446 -14.748 1.00 87.81 73 THR A CA 1
ATOM 600 C C . THR A 1 73 ? 10.757 -7.226 -15.150 1.00 87.81 73 THR A C 1
ATOM 602 O O . THR A 1 73 ? 11.029 -6.389 -16.011 1.00 87.81 73 THR A O 1
ATOM 605 N N . PRO A 1 74 ? 11.724 -7.956 -14.560 1.00 87.19 74 PRO A N 1
ATOM 606 C CA . PRO A 1 74 ? 13.140 -7.795 -14.887 1.00 87.19 74 PRO A CA 1
ATOM 607 C C . PRO A 1 74 ? 13.462 -8.261 -16.316 1.00 87.19 74 PRO A C 1
ATOM 609 O O . PRO A 1 74 ? 12.760 -9.100 -16.887 1.00 87.19 74 PRO A O 1
ATOM 612 N N . SER A 1 75 ? 14.552 -7.743 -16.895 1.00 85.81 75 SER A N 1
ATOM 613 C CA . SER A 1 75 ? 14.989 -8.151 -18.233 1.00 85.81 75 SER A CA 1
ATOM 614 C C . SER A 1 75 ? 15.355 -9.635 -18.260 1.00 85.81 75 SER A C 1
ATOM 616 O O . SER A 1 75 ? 16.020 -10.156 -17.366 1.00 85.81 75 SER A O 1
ATOM 618 N N . ARG A 1 76 ? 14.929 -10.328 -19.318 1.00 86.81 76 ARG A N 1
ATOM 619 C CA . ARG A 1 76 ? 15.208 -11.761 -19.488 1.00 86.81 76 ARG A CA 1
ATOM 620 C C . ARG A 1 76 ? 16.620 -12.039 -20.016 1.00 86.81 76 ARG A C 1
ATOM 622 O O . ARG A 1 76 ? 17.104 -13.157 -19.888 1.00 86.81 76 ARG A O 1
ATOM 629 N N . ALA A 1 77 ? 17.263 -11.047 -20.625 1.00 86.81 77 ALA A N 1
ATOM 630 C CA . ALA A 1 77 ? 18.540 -11.206 -21.306 1.00 86.81 77 ALA A CA 1
ATOM 631 C C . ALA A 1 77 ? 19.504 -10.056 -20.994 1.00 86.81 77 ALA A C 1
ATOM 633 O O . ALA A 1 77 ? 19.095 -8.980 -20.546 1.00 86.81 77 ALA A O 1
ATOM 634 N N . THR A 1 78 ? 20.780 -10.312 -21.269 1.00 89.19 78 THR A N 1
ATOM 635 C CA . THR A 1 78 ? 21.885 -9.354 -21.175 1.00 89.19 78 THR A CA 1
ATOM 636 C C . THR A 1 78 ? 22.169 -8.788 -22.562 1.00 89.19 78 THR A C 1
ATOM 638 O O . THR A 1 78 ? 22.228 -9.543 -23.532 1.00 89.19 78 THR A O 1
ATOM 641 N N . LEU A 1 79 ? 22.344 -7.471 -22.671 1.00 90.56 79 LEU A N 1
ATOM 642 C CA . LEU A 1 79 ? 22.732 -6.840 -23.934 1.00 90.56 79 LEU A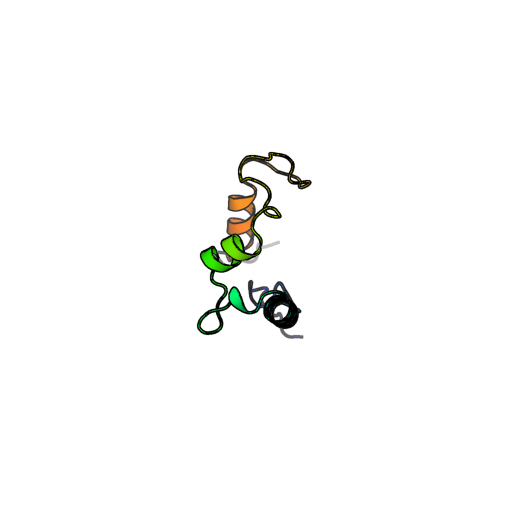 CA 1
ATOM 643 C C . LEU A 1 79 ? 24.206 -7.130 -24.252 1.00 90.56 79 LEU A C 1
ATOM 645 O O . LEU A 1 79 ? 25.051 -7.096 -23.358 1.00 90.56 79 LEU A O 1
ATOM 649 N N . ALA A 1 80 ? 24.503 -7.384 -25.527 1.00 87.56 80 ALA A N 1
ATOM 650 C CA . ALA A 1 80 ? 25.865 -7.500 -26.042 1.00 87.56 80 ALA A CA 1
ATOM 651 C C . ALA A 1 80 ? 26.303 -6.173 -26.693 1.00 87.56 80 ALA A C 1
ATOM 653 O O . ALA A 1 80 ? 25.461 -5.478 -27.268 1.00 87.56 80 ALA A O 1
ATOM 654 N N . PRO A 1 81 ? 27.593 -5.800 -26.611 1.00 91.38 81 PRO A N 1
ATOM 655 C CA . PRO A 1 81 ? 28.099 -4.590 -27.251 1.00 91.38 81 PRO A CA 1
ATOM 656 C C . PRO A 1 81 ? 28.009 -4.699 -28.778 1.00 91.38 81 PRO A C 1
ATOM 658 O O . PRO A 1 81 ? 28.349 -5.732 -29.355 1.00 91.38 81 PRO A O 1
ATOM 661 N N . ALA A 1 82 ? 27.568 -3.621 -29.426 1.00 87.94 82 ALA A N 1
ATOM 662 C CA . ALA A 1 82 ? 27.597 -3.507 -30.878 1.00 87.94 82 ALA A CA 1
ATOM 663 C C . ALA A 1 82 ? 28.979 -2.996 -31.329 1.00 87.94 82 ALA A C 1
ATOM 665 O O . ALA A 1 82 ? 29.482 -2.041 -30.727 1.00 87.94 82 ALA A O 1
ATOM 666 N N . PRO A 1 83 ? 29.606 -3.606 -32.351 1.00 82.94 83 PRO A N 1
ATOM 667 C CA . PRO A 1 83 ? 30.804 -3.045 -32.961 1.00 82.94 83 PRO A CA 1
ATOM 668 C C . PRO A 1 83 ? 30.457 -1.719 -33.654 1.00 82.94 83 PRO A C 1
ATOM 670 O O . PRO A 1 83 ? 29.406 -1.613 -34.291 1.00 82.94 83 PRO A O 1
ATOM 673 N N . GLY A 1 84 ? 31.319 -0.718 -33.460 1.00 72.12 84 GLY A N 1
ATOM 674 C CA . GLY A 1 84 ? 31.242 0.584 -34.130 1.00 72.12 84 GLY A CA 1
ATOM 675 C C . GLY A 1 84 ? 31.847 0.573 -35.524 1.00 72.12 84 GLY A C 1
ATOM 676 O O . GLY A 1 84 ? 32.596 -0.381 -35.837 1.00 72.12 84 GLY A O 1
#

Foldseek 3Di:
DDDDDDDVVNVCVCPVVVLVVVCVVCVQQDDPNDGNPVRVCVVCDPVDDPPPPPPPPDPDDPCPVVVVVVVSDDDPDDDDDDDD

Secondary structure (DSSP, 8-state):
--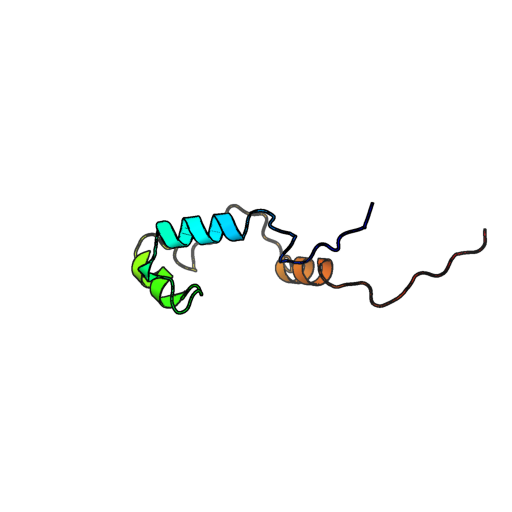-----HHHH-TTHHHHHHHHHHH-GGGEETTEE-HHHHHHHHGGGSPPTT-----S---TTHHHHHHHHTSPPSSPPPPPP-

Sequence (84 aa):
MPITKLTPENNYPYMQERLKALEQAVPEAFEDGKINWEKLREVLGENLEDEGREEFFGLNWPGKREARIRASTPSRATLAPAPG